Protein AF-A0A6N2KRI6-F1 (afdb_monomer_lite)

Secondary structure (DSSP, 8-state):
----SHHHHHHHHHHHHHHHHHHHHHHHT-S---GGG-SS--HHHHHHHHHHHHHHTT--EEEEE--SS--STT-EEEEE----------

Foldseek 3Di:
DDPDPLAVVQVVLVVVQVVQLVVQCVVVVHPDDDLVSDPGDDQVSVQVVVVVVCVVVVFDKDKDQDDPRDPDPGHIHIDTDDPPPPPPDD

Radius of gyration: 16.79 Å; chains: 1; bounding box: 55×25×35 Å

pLDDT: mean 71.96, std 13.49, range [34.59, 87.69]

Organism: Salix viminalis (NCBI:txid40686)

Structure (mmCIF, N/CA/C/O backbone):
data_AF-A0A6N2KRI6-F1
#
_entry.id   AF-A0A6N2KRI6-F1
#
loop_
_atom_site.group_PDB
_atom_site.id
_atom_site.type_symbol
_atom_site.label_atom_id
_atom_site.label_alt_id
_atom_site.label_comp_id
_atom_site.label_asym_id
_atom_site.label_entity_id
_atom_site.label_seq_id
_atom_site.pdbx_PDB_ins_code
_atom_site.Cartn_x
_atom_site.Cartn_y
_atom_site.Cartn_z
_atom_site.occupancy
_atom_site.B_iso_or_equiv
_atom_site.auth_seq_id
_atom_site.auth_comp_id
_atom_site.auth_asym_id
_atom_site.auth_atom_id
_atom_site.pdbx_PDB_model_num
ATOM 1 N N . MET A 1 1 ? -17.578 -10.475 -21.695 1.00 34.59 1 MET A N 1
ATOM 2 C CA . MET A 1 1 ? -16.352 -11.147 -21.200 1.00 34.59 1 MET A CA 1
ATOM 3 C C . MET A 1 1 ? -15.189 -10.150 -21.267 1.00 34.59 1 MET A C 1
ATOM 5 O O . MET A 1 1 ? -14.542 -10.043 -22.297 1.00 34.59 1 MET A O 1
A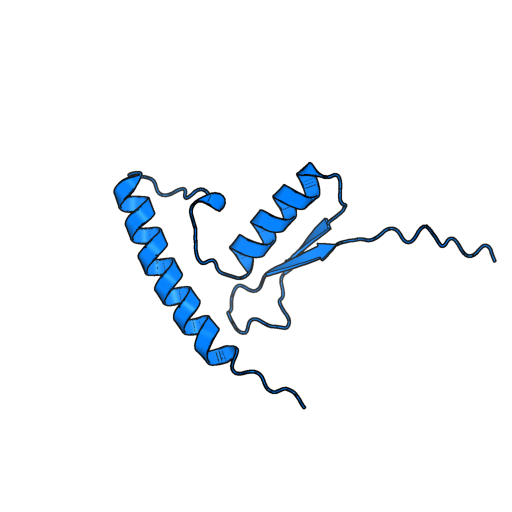TOM 9 N N . PHE A 1 2 ? -14.967 -9.337 -20.224 1.00 40.22 2 PHE A N 1
ATOM 10 C CA . PHE A 1 2 ? -13.932 -8.287 -20.238 1.00 40.22 2 PHE A CA 1
ATOM 11 C C . PHE A 1 2 ? -12.557 -8.865 -19.878 1.00 40.22 2 PHE A C 1
ATOM 13 O O . PHE A 1 2 ? -12.151 -8.890 -18.717 1.00 40.22 2 PHE A O 1
ATOM 20 N N . ARG A 1 3 ? -11.833 -9.355 -20.887 1.00 45.38 3 ARG A N 1
ATOM 21 C CA . ARG A 1 3 ? -10.432 -9.775 -20.767 1.00 45.38 3 ARG A CA 1
ATOM 22 C C . ARG A 1 3 ? -9.534 -8.542 -20.887 1.00 45.38 3 ARG A C 1
ATOM 24 O O . ARG A 1 3 ? -8.952 -8.290 -21.934 1.00 45.38 3 ARG A O 1
ATOM 31 N N . GLY A 1 4 ? -9.481 -7.737 -19.828 1.00 46.16 4 GLY A N 1
ATOM 32 C CA . GLY A 1 4 ? -8.612 -6.563 -19.786 1.00 46.16 4 GLY A CA 1
ATOM 33 C C . GLY A 1 4 ? -7.132 -6.949 -19.879 1.00 46.16 4 GLY A C 1
ATOM 34 O O . GLY A 1 4 ? -6.688 -7.954 -19.322 1.00 46.16 4 GLY A O 1
ATOM 35 N N . THR A 1 5 ? -6.365 -6.125 -20.580 1.00 46.94 5 THR A N 1
ATOM 36 C CA . THR A 1 5 ? -4.923 -6.185 -20.886 1.00 46.94 5 THR A CA 1
ATOM 37 C C . THR A 1 5 ? -3.982 -6.080 -19.667 1.00 46.94 5 THR A C 1
ATOM 39 O O . THR A 1 5 ? -2.819 -5.701 -19.797 1.00 46.94 5 THR A O 1
ATOM 42 N N . PHE A 1 6 ? -4.436 -6.474 -18.475 1.00 51.16 6 PHE A N 1
ATOM 43 C CA . PHE A 1 6 ? -3.767 -6.254 -17.185 1.00 51.16 6 PHE A CA 1
ATOM 44 C C . PHE A 1 6 ? -2.420 -6.977 -17.017 1.00 51.16 6 PHE A C 1
ATOM 46 O O . PHE A 1 6 ? -1.587 -6.563 -16.209 1.00 51.16 6 PHE A O 1
ATOM 53 N N . LEU A 1 7 ? -2.176 -8.057 -17.771 1.00 50.81 7 LEU A N 1
ATOM 54 C CA . LEU A 1 7 ? -0.930 -8.826 -17.661 1.00 50.81 7 LEU A CA 1
ATOM 55 C C . LEU A 1 7 ? 0.289 -8.012 -18.129 1.00 50.81 7 LEU A C 1
ATOM 57 O O . LEU A 1 7 ? 1.350 -8.062 -17.507 1.00 50.81 7 LEU A O 1
ATOM 61 N N . ARG A 1 8 ? 0.123 -7.237 -19.210 1.00 50.09 8 ARG A N 1
ATOM 62 C CA . ARG A 1 8 ? 1.201 -6.446 -19.824 1.00 50.09 8 ARG A CA 1
ATOM 63 C C . ARG A 1 8 ? 1.566 -5.235 -18.968 1.00 50.09 8 ARG A C 1
ATOM 65 O O . ARG A 1 8 ? 2.743 -4.921 -18.819 1.00 50.09 8 ARG A O 1
ATOM 72 N N . GLU A 1 9 ? 0.570 -4.618 -18.338 1.00 55.34 9 GLU A N 1
ATOM 73 C CA . GLU A 1 9 ? 0.767 -3.467 -17.452 1.00 55.34 9 GLU A CA 1
ATOM 74 C C . GLU A 1 9 ? 1.507 -3.848 -16.167 1.00 55.34 9 GLU A C 1
ATOM 76 O O . GLU A 1 9 ? 2.302 -3.074 -15.649 1.00 55.34 9 GLU A O 1
ATOM 81 N N . GLN A 1 10 ? 1.320 -5.065 -15.653 1.00 60.25 10 GLN A N 1
ATOM 82 C CA . GLN A 1 10 ? 1.952 -5.471 -14.401 1.00 60.25 10 GLN A CA 1
ATOM 83 C C . GLN A 1 10 ? 3.477 -5.627 -14.495 1.00 60.25 10 GLN A C 1
ATOM 85 O O . GLN A 1 10 ? 4.193 -5.243 -13.565 1.00 60.25 10 GLN A O 1
ATOM 90 N N . GLY A 1 11 ? 3.973 -6.164 -15.613 1.00 63.91 11 GLY A N 1
ATOM 91 C CA . GLY A 1 11 ? 5.410 -6.253 -15.879 1.00 63.91 11 GLY A CA 1
ATOM 92 C C . GLY A 1 11 ? 6.053 -4.874 -16.047 1.00 63.91 11 GLY A C 1
ATOM 93 O O . GLY A 1 11 ? 7.154 -4.639 -15.546 1.00 63.91 11 GLY A O 1
ATOM 94 N N . ASP A 1 12 ? 5.339 -3.945 -16.684 1.00 73.94 12 ASP A N 1
ATOM 95 C CA . ASP A 1 12 ? 5.787 -2.562 -16.857 1.00 73.94 12 ASP A CA 1
ATOM 96 C C . ASP A 1 12 ? 5.793 -1.786 -15.528 1.00 73.94 12 ASP A C 1
ATOM 98 O O . ASP A 1 12 ? 6.780 -1.145 -15.169 1.00 73.94 12 ASP A O 1
ATOM 102 N N . LEU A 1 13 ? 4.751 -1.951 -14.707 1.00 73.12 13 LEU A N 1
ATOM 103 C CA . LEU A 1 13 ? 4.667 -1.349 -13.374 1.00 73.12 13 LEU A CA 1
ATOM 104 C C . LEU A 1 13 ? 5.799 -1.809 -12.449 1.00 73.12 13 LEU A C 1
ATOM 106 O O . LEU A 1 13 ? 6.328 -0.995 -11.694 1.00 73.12 13 LEU A O 1
ATOM 110 N N . HIS A 1 14 ? 6.208 -3.083 -12.506 1.00 74.88 14 HIS A N 1
ATOM 111 C CA . HIS A 1 14 ? 7.344 -3.565 -11.716 1.00 74.88 14 HIS A CA 1
ATOM 112 C C . HIS A 1 14 ? 8.666 -2.933 -12.166 1.00 74.88 14 HIS A C 1
ATOM 114 O O . HIS A 1 14 ? 9.448 -2.483 -11.326 1.00 74.88 14 HIS A O 1
ATOM 120 N N . LYS A 1 15 ? 8.906 -2.852 -13.481 1.00 78.19 15 LYS A N 1
ATOM 121 C CA . LYS A 1 15 ? 10.099 -2.200 -14.044 1.00 78.19 15 LYS A CA 1
ATOM 122 C C . LYS A 1 15 ? 10.146 -0.719 -13.678 1.00 78.19 15 LYS A C 1
ATOM 124 O O . LYS A 1 15 ? 11.170 -0.238 -13.194 1.00 78.19 15 LYS A O 1
ATOM 129 N N . ARG A 1 16 ? 9.022 -0.016 -13.832 1.00 80.12 16 ARG A N 1
ATOM 130 C CA . ARG A 1 16 ? 8.899 1.407 -13.510 1.00 80.12 16 ARG A CA 1
ATOM 131 C C . ARG A 1 16 ? 9.076 1.672 -12.018 1.00 80.12 16 ARG A C 1
ATOM 133 O O . ARG A 1 16 ? 9.856 2.546 -11.650 1.00 80.12 16 ARG A O 1
ATOM 140 N N . TRP A 1 17 ? 8.468 0.856 -11.156 1.00 79.12 17 TRP A N 1
ATOM 141 C CA . TRP A 1 17 ? 8.700 0.928 -9.712 1.00 79.12 17 TRP A CA 1
ATOM 142 C C . TRP A 1 17 ? 10.168 0.672 -9.352 1.00 79.12 17 TRP A C 1
ATOM 144 O O . TRP A 1 17 ? 10.726 1.392 -8.529 1.00 79.12 17 TRP A O 1
ATOM 154 N N . LYS A 1 18 ? 10.838 -0.304 -9.977 1.00 82.00 18 LYS A N 1
ATOM 155 C CA . LYS A 1 18 ? 12.262 -0.589 -9.726 1.00 82.00 18 LYS A CA 1
ATOM 156 C C . LYS A 1 18 ? 13.162 0.592 -10.112 1.00 82.00 18 LYS A C 1
ATOM 158 O O . LYS A 1 18 ? 14.119 0.887 -9.401 1.00 82.00 18 LYS A O 1
ATOM 163 N N . LEU A 1 19 ? 12.836 1.294 -11.198 1.00 84.44 19 LEU A N 1
ATOM 164 C CA . LEU A 1 19 ? 13.553 2.499 -11.618 1.00 84.44 19 LEU A CA 1
ATOM 165 C C . LEU A 1 19 ? 13.331 3.663 -10.641 1.00 84.44 19 LEU A C 1
ATOM 167 O O . LEU A 1 19 ? 14.294 4.273 -10.182 1.00 84.44 19 LEU A O 1
ATOM 171 N N . VAL A 1 20 ? 12.071 3.950 -10.301 1.00 82.38 20 VAL A N 1
ATOM 172 C CA . VAL A 1 20 ? 11.702 5.050 -9.393 1.00 82.38 20 VAL A CA 1
ATOM 173 C C . VAL A 1 20 ? 12.235 4.801 -7.984 1.00 82.38 20 VAL A C 1
ATOM 175 O O . VAL A 1 20 ? 12.811 5.701 -7.382 1.00 82.38 20 VAL A O 1
ATOM 178 N N . SER A 1 21 ? 12.117 3.573 -7.473 1.00 81.25 21 SER A N 1
ATOM 179 C CA . SER A 1 21 ? 12.658 3.204 -6.162 1.00 81.25 21 SER A CA 1
ATOM 180 C C . SER A 1 21 ? 14.174 3.353 -6.111 1.00 81.25 21 SER A C 1
ATOM 182 O O . SER A 1 21 ? 14.673 3.895 -5.135 1.00 81.25 21 SER A O 1
ATOM 184 N N . ARG A 1 22 ? 14.915 2.952 -7.154 1.00 84.88 22 ARG A N 1
ATOM 185 C CA . ARG A 1 22 ? 16.367 3.179 -7.211 1.00 84.88 22 ARG A CA 1
ATOM 186 C C . ARG A 1 22 ? 16.700 4.671 -7.137 1.00 84.88 22 ARG A C 1
ATOM 188 O O . ARG A 1 22 ? 17.462 5.061 -6.266 1.00 84.88 22 ARG A O 1
ATOM 195 N N . ARG A 1 23 ? 16.048 5.503 -7.956 1.00 84.69 23 ARG A N 1
ATOM 196 C CA . ARG A 1 23 ? 16.258 6.961 -7.938 1.00 84.69 23 ARG A CA 1
ATOM 197 C C . ARG A 1 23 ? 15.965 7.581 -6.574 1.00 84.69 23 ARG A C 1
ATOM 199 O O . ARG A 1 23 ? 16.747 8.393 -6.101 1.00 84.69 23 ARG A O 1
ATOM 206 N N . LEU A 1 24 ? 14.864 7.190 -5.932 1.00 82.75 24 LEU A N 1
ATOM 207 C CA . LEU A 1 24 ? 14.523 7.684 -4.597 1.00 82.75 24 LEU A CA 1
ATOM 208 C C . LEU A 1 24 ? 15.524 7.211 -3.539 1.00 82.75 24 LEU A C 1
ATOM 210 O O . LEU A 1 24 ? 15.873 7.985 -2.656 1.00 82.75 24 LEU A O 1
ATOM 214 N N . ARG A 1 25 ? 16.012 5.968 -3.624 1.00 84.38 25 ARG A N 1
ATOM 215 C CA . ARG A 1 25 ? 17.041 5.456 -2.706 1.00 84.38 25 ARG A CA 1
ATOM 216 C C . ARG A 1 25 ? 18.346 6.224 -2.851 1.00 84.38 25 ARG A C 1
ATOM 218 O O . ARG A 1 25 ? 18.944 6.555 -1.835 1.00 84.38 25 ARG A O 1
ATOM 225 N N . ASP A 1 26 ? 18.744 6.535 -4.082 1.00 85.00 26 ASP A N 1
ATOM 226 C CA . ASP A 1 26 ? 19.952 7.311 -4.366 1.00 85.00 26 ASP A CA 1
ATOM 227 C C . ASP A 1 26 ? 19.794 8.765 -3.888 1.00 85.00 26 ASP A C 1
ATOM 229 O O . ASP A 1 26 ? 20.697 9.305 -3.253 1.00 85.00 26 ASP A O 1
ATOM 233 N N . PHE A 1 27 ? 18.620 9.370 -4.105 1.00 83.19 27 PHE A N 1
ATOM 234 C CA . PHE A 1 27 ? 18.312 10.732 -3.656 1.00 83.19 27 PHE A CA 1
ATOM 235 C C . PHE A 1 27 ? 18.277 10.855 -2.125 1.00 83.19 27 PHE A C 1
ATOM 237 O O . PHE A 1 27 ? 18.885 11.758 -1.560 1.00 83.19 27 PHE A O 1
ATOM 244 N N . HIS A 1 28 ? 17.603 9.927 -1.440 1.00 78.31 28 HIS A N 1
ATOM 245 C CA . HIS A 1 28 ? 17.484 9.929 0.022 1.00 78.31 28 HIS A CA 1
ATOM 246 C C . HIS A 1 28 ? 18.662 9.244 0.738 1.00 78.31 28 HIS A C 1
ATOM 248 O O . HIS A 1 28 ? 18.678 9.223 1.967 1.00 78.31 28 HIS A O 1
ATOM 254 N N . LYS A 1 29 ? 19.607 8.640 -0.002 1.00 81.38 29 LYS A N 1
ATOM 255 C CA . LYS A 1 29 ? 20.684 7.767 0.513 1.00 81.38 29 LYS A CA 1
ATOM 256 C C . LYS A 1 29 ? 20.198 6.730 1.540 1.00 81.38 29 LYS A C 1
ATOM 258 O O . LYS A 1 29 ? 20.893 6.406 2.498 1.00 81.38 29 LYS A O 1
ATOM 263 N N . CYS A 1 30 ? 18.998 6.191 1.329 1.00 75.56 30 CYS A N 1
ATOM 264 C CA . CYS A 1 30 ? 18.314 5.312 2.276 1.00 75.56 30 CYS A CA 1
ATOM 265 C C . CYS A 1 30 ? 17.777 4.056 1.588 1.00 75.56 30 CYS A C 1
ATOM 267 O O . CYS A 1 30 ? 17.417 4.0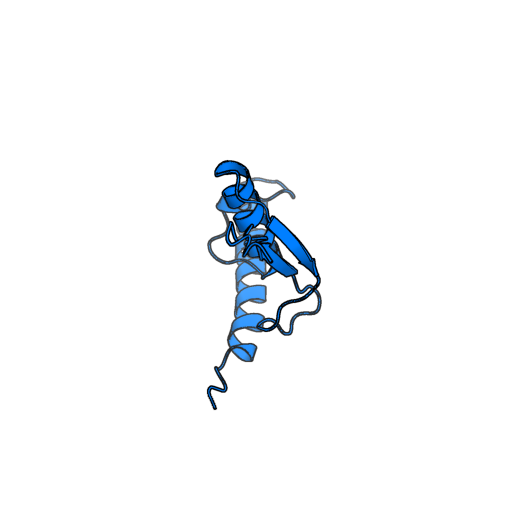63 0.413 1.00 75.56 30 CYS A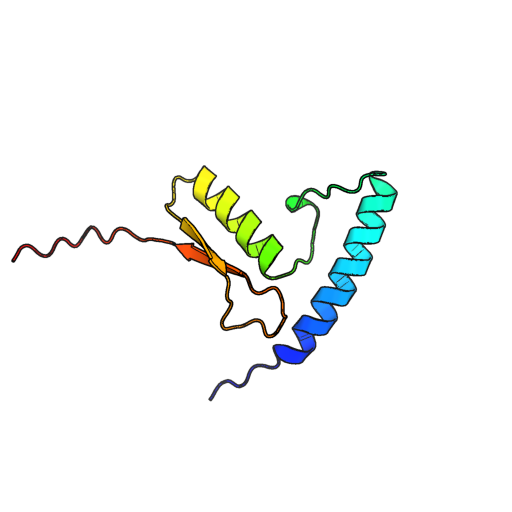 O 1
ATOM 269 N N . ILE A 1 31 ? 17.702 2.953 2.335 1.00 73.88 31 ILE A N 1
ATOM 270 C CA . ILE A 1 31 ? 17.096 1.693 1.864 1.00 73.88 31 ILE A CA 1
ATOM 271 C C . ILE A 1 31 ? 15.581 1.688 2.129 1.00 73.88 31 ILE A C 1
ATOM 273 O O . ILE A 1 31 ? 14.825 1.029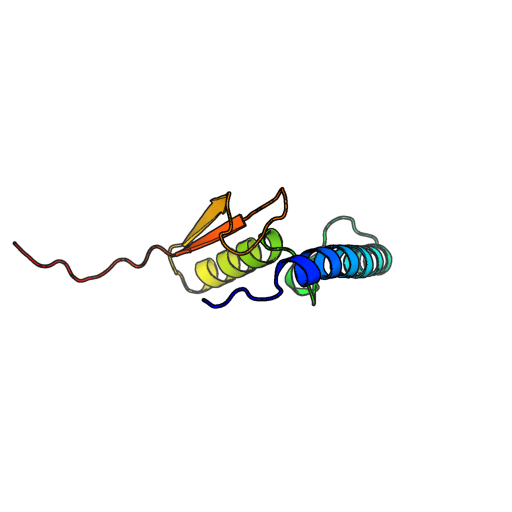 1.415 1.00 73.88 31 ILE A O 1
ATOM 277 N N . VAL A 1 32 ? 15.132 2.467 3.118 1.00 75.62 32 VAL A N 1
ATOM 278 C CA . VAL A 1 32 ? 13.719 2.652 3.457 1.00 75.62 32 VAL A CA 1
ATOM 279 C C . VAL A 1 32 ? 13.129 3.751 2.580 1.00 75.62 32 VAL A C 1
ATOM 281 O O . VAL A 1 32 ? 13.637 4.869 2.552 1.00 75.62 32 VAL A O 1
ATOM 284 N N . LEU A 1 33 ? 12.047 3.429 1.871 1.00 72.44 33 LEU A N 1
ATOM 285 C CA . LEU A 1 33 ? 11.321 4.373 1.027 1.00 72.44 33 LEU A CA 1
ATOM 286 C C . LEU A 1 33 ? 9.938 4.653 1.620 1.00 72.44 33 LEU A C 1
ATOM 288 O O . LEU A 1 33 ? 9.166 3.705 1.806 1.00 72.44 33 LEU A O 1
ATOM 292 N N . PRO A 1 34 ? 9.580 5.922 1.877 1.00 73.44 34 PRO A N 1
ATOM 293 C CA . PRO A 1 34 ? 8.216 6.263 2.246 1.00 73.44 34 PRO A CA 1
ATOM 294 C C . PRO A 1 34 ? 7.274 5.913 1.089 1.00 73.44 34 PRO A C 1
ATOM 296 O O . PRO A 1 34 ? 7.470 6.332 -0.052 1.00 73.44 34 PRO A O 1
ATOM 299 N N . ILE A 1 35 ? 6.227 5.137 1.379 1.00 75.00 35 ILE A N 1
ATOM 300 C CA . ILE A 1 35 ? 5.277 4.665 0.357 1.00 75.00 35 ILE A CA 1
ATOM 301 C C . ILE A 1 35 ? 4.575 5.843 -0.341 1.00 75.00 35 ILE A C 1
ATOM 303 O O . ILE A 1 35 ? 4.244 5.736 -1.518 1.00 75.00 35 ILE A O 1
ATOM 307 N N . GLY A 1 36 ? 4.416 6.978 0.349 1.00 70.12 36 GLY A N 1
ATOM 308 C CA . GLY A 1 36 ? 3.847 8.207 -0.212 1.00 70.12 36 GLY A CA 1
ATOM 309 C C . GLY A 1 36 ? 4.700 8.881 -1.293 1.00 70.12 36 GLY A C 1
ATOM 310 O O . GLY A 1 36 ? 4.167 9.650 -2.081 1.00 70.12 36 GLY A O 1
ATOM 311 N N . SER A 1 37 ? 5.996 8.569 -1.391 1.00 71.12 37 SER A N 1
ATOM 312 C CA . SER A 1 37 ? 6.87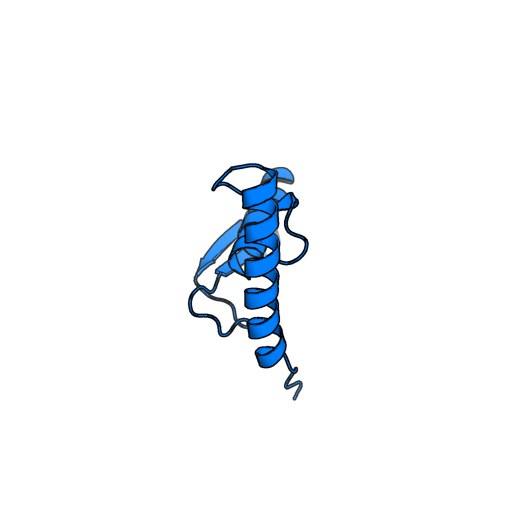4 9.119 -2.438 1.00 71.12 37 SER A CA 1
ATOM 313 C C . SER A 1 37 ? 6.862 8.296 -3.729 1.00 71.12 37 SER A C 1
ATOM 315 O O . SER A 1 37 ? 7.517 8.657 -4.705 1.00 71.12 37 SER A O 1
ATOM 317 N N . LEU A 1 38 ? 6.138 7.173 -3.760 1.00 71.69 38 LEU A N 1
ATOM 318 C CA . LEU A 1 38 ? 6.039 6.314 -4.935 1.00 71.69 38 LEU A CA 1
ATOM 319 C C . LEU A 1 38 ? 4.844 6.729 -5.800 1.00 71.69 38 LEU A C 1
ATOM 321 O O . LEU A 1 38 ? 3.696 6.495 -5.436 1.00 71.69 38 LEU A O 1
ATOM 325 N N . SER A 1 39 ? 5.115 7.250 -6.999 1.00 68.62 39 SER A N 1
ATOM 326 C CA . SER A 1 39 ? 4.069 7.552 -7.992 1.00 68.62 39 SER A CA 1
ATOM 327 C C . SER A 1 39 ? 3.427 6.296 -8.593 1.00 68.62 39 SER A C 1
ATOM 329 O O . SER A 1 39 ? 2.271 6.305 -9.005 1.00 68.62 39 SER A O 1
ATOM 331 N N . THR A 1 40 ? 4.171 5.188 -8.646 1.00 70.31 40 THR A N 1
ATOM 332 C CA . THR A 1 40 ? 3.687 3.886 -9.117 1.00 70.31 40 THR A CA 1
ATOM 333 C C . THR A 1 40 ? 4.160 2.803 -8.161 1.00 70.31 40 THR A C 1
ATOM 335 O O . THR A 1 40 ? 5.323 2.785 -7.768 1.00 70.31 40 THR A O 1
ATOM 338 N N . GLY A 1 41 ? 3.265 1.902 -7.751 1.00 73.25 41 GLY A N 1
ATOM 339 C CA . GLY A 1 41 ? 3.558 0.894 -6.735 1.00 73.25 41 GLY A CA 1
ATOM 340 C C . GLY A 1 41 ? 2.888 -0.445 -7.019 1.00 73.25 41 GLY A C 1
ATOM 341 O O . GLY A 1 41 ? 1.792 -0.516 -7.573 1.00 73.25 41 GLY A O 1
ATOM 342 N N . LEU A 1 42 ? 3.561 -1.523 -6.616 1.00 78.75 42 LEU A N 1
ATOM 343 C CA . LEU A 1 42 ? 3.035 -2.886 -6.679 1.00 78.75 42 LEU A CA 1
ATOM 344 C C . LEU A 1 42 ? 1.806 -3.070 -5.772 1.00 78.75 42 LEU A C 1
ATOM 346 O O . LEU A 1 42 ? 1.542 -2.268 -4.873 1.00 78.75 42 LEU A O 1
ATOM 350 N N . CYS A 1 43 ? 1.098 -4.188 -5.956 1.00 77.00 43 CYS A N 1
ATOM 351 C CA . CYS A 1 43 ? -0.137 -4.505 -5.228 1.00 77.00 43 CYS A CA 1
ATOM 352 C C . CYS A 1 43 ? 0.067 -4.485 -3.691 1.00 77.00 43 CYS A C 1
ATOM 354 O O . CYS A 1 43 ? -0.804 -4.027 -2.958 1.00 77.00 43 CYS A O 1
ATOM 356 N N . ARG A 1 44 ? 1.264 -4.850 -3.203 1.00 78.44 44 ARG A N 1
ATOM 357 C CA . ARG A 1 44 ? 1.666 -4.741 -1.786 1.00 78.44 44 ARG A CA 1
ATOM 358 C C . ARG A 1 44 ? 1.739 -3.318 -1.253 1.00 78.44 44 ARG A C 1
ATOM 360 O O . ARG A 1 44 ? 1.161 -3.043 -0.210 1.00 78.44 44 ARG A O 1
ATOM 367 N N . HIS A 1 45 ? 2.427 -2.423 -1.959 1.00 83.00 45 HIS A N 1
ATOM 368 C CA . HIS A 1 45 ? 2.569 -1.032 -1.519 1.00 83.00 45 HIS A CA 1
ATOM 369 C C . HIS A 1 45 ? 1.206 -0.347 -1.458 1.00 83.00 45 HIS A C 1
ATOM 371 O O . HIS A 1 45 ? 0.896 0.322 -0.479 1.00 83.00 45 HIS A O 1
ATOM 377 N N . ARG A 1 46 ? 0.359 -0.603 -2.461 1.00 82.25 46 ARG A N 1
ATOM 378 C CA . ARG A 1 46 ? -1.018 -0.099 -2.501 1.00 82.25 46 ARG A CA 1
ATOM 379 C C . ARG A 1 46 ? -1.857 -0.622 -1.336 1.00 82.25 46 ARG A C 1
ATOM 381 O O . ARG A 1 46 ? -2.560 0.160 -0.711 1.00 82.25 46 ARG A O 1
ATOM 388 N N . ALA A 1 47 ? -1.754 -1.916 -1.022 1.00 84.75 47 ALA A N 1
ATOM 389 C CA . ALA A 1 47 ? -2.450 -2.501 0.121 1.00 84.75 47 ALA A CA 1
ATOM 390 C C . ALA A 1 47 ? -1.985 -1.874 1.451 1.00 84.75 47 ALA A C 1
ATOM 392 O O . ALA A 1 47 ? -2.806 -1.446 2.254 1.00 84.75 47 ALA A O 1
ATOM 393 N N . ILE A 1 48 ? -0.675 -1.737 1.669 1.00 85.06 48 ILE A N 1
ATOM 394 C CA . ILE A 1 48 ? -0.144 -1.129 2.900 1.00 85.06 48 ILE A CA 1
ATOM 395 C C . ILE A 1 48 ? -0.583 0.335 3.032 1.00 85.06 48 ILE A C 1
ATOM 397 O O . ILE A 1 48 ? -1.019 0.739 4.109 1.00 85.06 48 ILE A O 1
ATOM 401 N N . LEU A 1 49 ? -0.516 1.114 1.947 1.00 84.88 49 LEU A N 1
ATOM 402 C CA . LEU A 1 49 ? -0.963 2.508 1.947 1.00 84.88 49 LEU A CA 1
ATOM 403 C C . LEU A 1 49 ? -2.450 2.610 2.294 1.00 84.88 49 LEU A C 1
ATOM 405 O O . LEU A 1 49 ? -2.825 3.376 3.175 1.00 84.88 49 LEU A O 1
ATOM 409 N N . PHE A 1 50 ? -3.281 1.790 1.647 1.00 84.38 50 PHE A N 1
ATOM 410 C CA . PHE A 1 50 ? -4.709 1.747 1.931 1.00 84.38 50 PHE A CA 1
ATOM 411 C C . PHE A 1 50 ? -4.983 1.366 3.386 1.00 84.38 50 PHE A C 1
ATOM 413 O O . PHE A 1 50 ? -5.799 2.008 4.029 1.00 84.38 50 PHE A O 1
ATOM 420 N N . LYS A 1 51 ? -4.277 0.365 3.928 1.00 87.69 51 LYS A N 1
ATOM 421 C CA . LYS A 1 51 ? -4.405 -0.035 5.335 1.00 87.69 51 LYS A CA 1
ATOM 422 C C . LYS A 1 51 ? -4.094 1.133 6.272 1.00 87.69 51 LYS A C 1
ATOM 424 O O . LYS A 1 51 ? -4.874 1.386 7.174 1.00 87.69 51 LYS A O 1
ATOM 429 N N . LYS A 1 52 ? -3.013 1.881 6.031 1.00 86.00 52 LYS A N 1
ATOM 430 C CA . LYS A 1 52 ? -2.670 3.055 6.849 1.00 86.00 52 LYS A CA 1
ATOM 431 C C . LYS A 1 52 ? -3.717 4.164 6.773 1.00 86.00 52 LYS A C 1
ATOM 433 O O . LYS A 1 52 ? -4.041 4.744 7.801 1.00 86.00 52 LYS A O 1
ATOM 438 N N . LEU A 1 53 ? -4.259 4.428 5.587 1.00 85.81 53 LEU A N 1
ATOM 439 C CA . LEU A 1 53 ? -5.338 5.404 5.417 1.00 85.81 53 LEU A CA 1
ATOM 440 C C . LEU A 1 53 ? -6.636 4.942 6.087 1.00 85.81 53 LEU A C 1
ATOM 442 O O . LEU A 1 53 ? -7.298 5.731 6.746 1.00 85.81 53 LEU A O 1
ATOM 446 N N . ALA A 1 54 ? -6.974 3.662 5.960 1.00 86.00 54 ALA A N 1
ATOM 447 C CA . ALA A 1 54 ? -8.123 3.061 6.620 1.00 86.00 54 ALA A CA 1
ATOM 448 C C . ALA A 1 54 ? -7.988 3.110 8.148 1.00 86.00 54 ALA A C 1
ATOM 450 O O . ALA A 1 54 ? -8.935 3.490 8.823 1.00 86.00 54 ALA A O 1
ATOM 451 N N . ASP A 1 55 ? -6.804 2.807 8.685 1.00 85.44 55 ASP A N 1
ATOM 452 C CA . ASP A 1 55 ? -6.518 2.918 10.119 1.00 85.44 55 ASP A CA 1
ATOM 453 C C . ASP A 1 55 ? -6.659 4.365 10.610 1.00 85.44 55 ASP A C 1
ATOM 455 O O . ASP A 1 55 ? -7.146 4.587 11.714 1.00 85.44 55 ASP A O 1
ATOM 459 N N . TYR A 1 56 ? -6.292 5.349 9.782 1.00 86.69 56 TYR A N 1
ATOM 460 C CA . TYR A 1 56 ? -6.445 6.768 10.108 1.00 86.69 56 TYR A CA 1
ATOM 461 C C . TYR A 1 56 ? -7.914 7.198 10.231 1.00 86.69 56 TYR A C 1
ATOM 463 O O . TYR A 1 56 ? -8.249 7.973 11.121 1.00 86.69 56 TYR A O 1
ATOM 471 N N . ILE A 1 57 ? -8.799 6.670 9.381 1.00 87.44 57 ILE A N 1
ATOM 472 C CA . ILE A 1 57 ? -10.246 6.946 9.438 1.00 87.44 57 ILE A CA 1
ATOM 473 C C . ILE A 1 57 ? -11.017 5.965 10.342 1.00 87.44 57 ILE A C 1
ATOM 475 O O . ILE A 1 57 ? -12.244 5.987 10.357 1.00 87.44 57 ILE A O 1
ATOM 479 N N . GLY A 1 58 ? -10.324 5.072 11.058 1.00 84.12 58 GLY A N 1
ATOM 480 C CA . GLY A 1 58 ? -10.944 4.073 11.937 1.00 84.12 58 GLY A CA 1
ATOM 481 C C . GLY A 1 58 ? -11.671 2.932 11.212 1.00 84.12 58 GLY A C 1
ATOM 482 O O . GLY A 1 58 ? -12.487 2.240 11.816 1.00 84.12 58 GLY A O 1
ATOM 483 N N . LEU A 1 59 ? -11.393 2.706 9.926 1.00 85.56 59 LEU A N 1
ATOM 484 C CA . LEU A 1 59 ? -12.060 1.692 9.115 1.00 85.56 59 LEU A CA 1
ATOM 485 C C . LEU A 1 59 ? -11.413 0.304 9.316 1.00 85.56 59 LEU A C 1
ATOM 487 O O . LEU A 1 59 ? -10.242 0.098 8.963 1.00 85.56 59 LEU A O 1
ATOM 491 N N . PRO A 1 60 ? -12.159 -0.693 9.833 1.00 83.75 60 PRO A N 1
ATOM 492 C CA . PRO A 1 60 ? -11.615 -2.016 10.100 1.00 83.75 60 PRO A CA 1
ATOM 493 C C . PRO A 1 60 ? -11.263 -2.736 8.795 1.00 83.75 60 PRO A C 1
ATOM 495 O O . PRO A 1 60 ? -12.115 -3.155 8.011 1.00 83.75 60 PRO A O 1
ATOM 498 N N . CYS A 1 61 ? -9.968 -2.920 8.556 1.00 84.69 61 CYS A N 1
ATOM 499 C CA . CYS A 1 61 ? -9.466 -3.662 7.404 1.00 84.69 61 CYS A CA 1
ATOM 500 C C . CYS A 1 61 ? -8.238 -4.512 7.748 1.00 84.69 61 CYS A C 1
ATOM 502 O O . CYS A 1 61 ? -7.559 -4.291 8.751 1.00 84.69 61 CYS A O 1
ATOM 504 N N . ARG A 1 62 ? -7.928 -5.500 6.909 1.00 84.06 62 ARG A N 1
ATOM 505 C CA . ARG A 1 62 ? -6.770 -6.388 7.056 1.00 84.06 62 ARG A CA 1
ATOM 506 C C . ARG A 1 62 ? -6.124 -6.640 5.703 1.00 84.06 62 ARG A C 1
ATOM 508 O O . ARG A 1 62 ? -6.812 -6.816 4.702 1.00 84.06 62 ARG A O 1
ATOM 515 N N . ILE A 1 63 ? -4.797 -6.710 5.674 1.00 85.31 63 ILE A N 1
ATOM 516 C CA . ILE A 1 63 ? -4.073 -7.112 4.467 1.00 85.31 63 ILE A CA 1
ATOM 517 C C . ILE A 1 63 ? -4.169 -8.632 4.333 1.00 85.31 63 ILE A C 1
ATOM 519 O O . ILE A 1 63 ? -3.797 -9.368 5.244 1.00 85.31 63 ILE A O 1
ATOM 523 N N . ALA A 1 64 ? -4.656 -9.098 3.190 1.00 83.94 64 ALA A N 1
ATOM 524 C CA . ALA A 1 64 ? -4.691 -10.501 2.820 1.00 83.94 64 ALA A CA 1
ATOM 525 C C . ALA A 1 64 ? -3.638 -10.801 1.752 1.00 83.94 64 ALA A C 1
ATOM 527 O O . ALA A 1 64 ? -3.339 -9.981 0.875 1.00 83.94 64 ALA A O 1
ATOM 528 N N . ARG A 1 65 ? -3.071 -12.006 1.821 1.00 78.19 65 ARG A N 1
ATOM 529 C CA . ARG A 1 65 ? -2.217 -12.541 0.761 1.00 78.19 65 ARG A CA 1
ATOM 530 C C . ARG A 1 65 ? -3.125 -13.018 -0.374 1.00 78.19 65 ARG A C 1
ATOM 532 O O . ARG A 1 65 ? -4.055 -13.778 -0.142 1.00 78.19 65 ARG A O 1
ATOM 539 N N . GLY A 1 66 ? -2.864 -12.543 -1.588 1.00 73.12 66 GLY A N 1
ATOM 540 C CA . GLY A 1 66 ? -3.721 -12.784 -2.749 1.00 73.12 66 GLY A CA 1
ATOM 541 C C . GLY A 1 66 ? -4.223 -11.493 -3.390 1.00 73.12 66 GLY A C 1
ATOM 542 O O . GLY A 1 66 ? -4.432 -10.476 -2.732 1.00 73.12 66 GLY A O 1
ATOM 543 N N . CYS A 1 67 ? -4.377 -11.520 -4.709 1.00 69.56 67 CYS A N 1
ATOM 544 C CA . CYS A 1 67 ? -4.995 -10.456 -5.486 1.00 69.56 67 CYS A CA 1
ATOM 545 C C . CYS A 1 67 ? -5.582 -11.086 -6.746 1.00 69.56 67 CYS A C 1
ATOM 547 O O . CYS A 1 67 ? -4.864 -11.755 -7.489 1.00 69.56 67 CYS A O 1
ATOM 549 N N . LYS A 1 68 ? -6.877 -10.864 -6.979 1.00 66.31 68 LYS A N 1
ATOM 550 C CA . LYS A 1 68 ? -7.601 -11.396 -8.142 1.00 66.31 68 LYS A CA 1
ATOM 551 C C . LYS A 1 68 ? -7.108 -10.794 -9.464 1.00 66.31 68 LYS A C 1
ATOM 553 O O . LYS A 1 68 ? -7.219 -11.424 -10.506 1.00 66.31 68 LYS A O 1
ATOM 558 N N . TYR A 1 69 ? -6.532 -9.594 -9.398 1.00 64.12 69 TYR A N 1
ATOM 559 C CA . TYR A 1 69 ? -6.154 -8.785 -10.560 1.00 64.12 69 TYR A CA 1
ATOM 560 C C . TYR A 1 69 ? -4.644 -8.739 -10.811 1.00 64.12 69 TYR A C 1
ATOM 562 O O . TYR A 1 69 ? -4.203 -8.199 -11.821 1.00 64.12 69 TYR A O 1
ATOM 570 N N . CYS A 1 70 ? -3.835 -9.281 -9.895 1.00 62.66 70 CYS A N 1
ATOM 571 C CA . CYS A 1 70 ? -2.388 -9.344 -10.058 1.00 62.66 70 CYS A CA 1
ATOM 572 C C . CYS A 1 70 ? -1.950 -10.789 -10.274 1.00 62.66 70 CYS A C 1
ATOM 574 O O . CYS A 1 70 ? -2.387 -11.655 -9.531 1.00 62.66 70 CYS A O 1
ATOM 576 N N . VAL A 1 71 ? -1.089 -11.042 -11.262 1.00 64.38 71 VAL A N 1
ATOM 577 C CA . VAL A 1 71 ? -0.487 -12.355 -11.539 1.00 64.38 71 VAL A CA 1
ATOM 578 C C . VAL A 1 71 ? 0.882 -12.527 -10.855 1.00 64.38 71 VAL A C 1
ATOM 580 O O . VAL A 1 71 ? 1.346 -13.650 -10.701 1.00 64.38 71 VAL A O 1
ATOM 583 N N . ALA A 1 72 ? 1.482 -11.450 -10.339 1.00 63.69 72 ALA A N 1
ATOM 584 C CA . ALA A 1 72 ? 2.771 -11.458 -9.644 1.00 63.69 72 ALA A CA 1
ATOM 585 C C . ALA A 1 72 ? 2.823 -12.421 -8.443 1.00 63.69 72 ALA A C 1
ATOM 587 O O . ALA A 1 72 ? 1.824 -12.624 -7.765 1.00 63.69 72 ALA A O 1
ATOM 588 N N . ASP A 1 73 ? 4.007 -12.943 -8.132 1.00 59.44 73 ASP A N 1
ATOM 589 C CA . ASP A 1 73 ? 4.253 -13.935 -7.067 1.00 59.44 73 ASP A CA 1
ATOM 590 C C . ASP A 1 73 ? 3.963 -13.398 -5.642 1.00 59.44 73 ASP A C 1
ATOM 592 O O . ASP A 1 73 ? 3.644 -14.101 -4.688 1.00 59.44 73 ASP A O 1
ATOM 596 N N . HIS A 1 74 ? 3.964 -12.074 -5.510 1.00 65.44 74 HIS A N 1
ATOM 597 C CA . HIS A 1 74 ? 3.897 -11.355 -4.245 1.00 65.44 74 HIS A CA 1
ATOM 598 C C . HIS A 1 74 ? 2.538 -10.646 -4.058 1.00 65.44 74 HIS A C 1
ATOM 600 O O . HIS A 1 74 ? 2.481 -9.467 -3.706 1.00 65.44 74 HIS A O 1
ATOM 606 N N . ARG A 1 75 ? 1.418 -11.337 -4.308 1.00 71.88 75 ARG A N 1
ATOM 607 C CA . ARG A 1 75 ? 0.069 -10.730 -4.307 1.00 71.88 75 ARG A CA 1
ATOM 608 C C . ARG A 1 75 ? -0.391 -10.308 -2.914 1.00 71.88 75 ARG A C 1
ATOM 610 O O . ARG A 1 75 ? -0.354 -11.106 -1.977 1.00 71.88 75 ARG A O 1
ATOM 617 N N . SER A 1 76 ? -0.921 -9.093 -2.810 1.00 76.31 76 SER A N 1
ATOM 618 C CA . SER A 1 76 ? -1.581 -8.602 -1.599 1.00 76.31 76 SER A CA 1
ATOM 619 C C . SER A 1 76 ? -2.762 -7.712 -1.953 1.00 76.31 76 SER A C 1
ATOM 621 O O . SER A 1 76 ? -2.718 -6.985 -2.947 1.00 76.31 76 SER A O 1
ATOM 623 N N . SER A 1 77 ? -3.800 -7.781 -1.131 1.00 77.69 77 SER A N 1
ATOM 624 C CA . SER A 1 77 ? -5.014 -6.972 -1.216 1.00 77.69 77 SER A CA 1
ATOM 625 C C . SER A 1 77 ? -5.456 -6.574 0.191 1.00 77.69 77 SER A C 1
ATOM 627 O O . SER A 1 77 ? -5.062 -7.210 1.168 1.00 77.69 77 SER A O 1
ATOM 629 N N . CYS A 1 78 ? -6.246 -5.510 0.309 1.00 75.38 78 CYS A N 1
ATOM 630 C CA . CYS A 1 78 ? -6.883 -5.152 1.573 1.00 75.38 78 CYS A CA 1
ATOM 631 C C . CYS A 1 78 ? -8.312 -5.670 1.586 1.00 75.38 78 CYS A C 1
ATOM 633 O O . CYS A 1 78 ? -9.095 -5.354 0.696 1.00 75.38 78 CYS A O 1
ATOM 635 N N . LEU A 1 79 ? -8.637 -6.448 2.610 1.00 78.38 79 LEU A N 1
ATOM 636 C CA . LEU A 1 79 ? -9.997 -6.825 2.943 1.00 78.38 79 LEU A CA 1
ATOM 637 C C . LEU A 1 79 ? -10.529 -5.797 3.929 1.00 78.38 79 LEU A C 1
ATOM 639 O O . LEU A 1 79 ? -9.997 -5.660 5.030 1.00 78.38 79 LEU A O 1
ATOM 643 N N . VAL A 1 80 ? -11.559 -5.070 3.528 1.00 79.31 80 VAL A N 1
ATOM 644 C CA . VAL A 1 80 ? -12.304 -4.185 4.420 1.00 79.31 80 VAL A CA 1
ATOM 645 C C . VAL A 1 80 ? -13.427 -4.998 5.038 1.00 79.31 80 VAL A C 1
ATOM 647 O O . VAL A 1 80 ? -14.201 -5.622 4.314 1.00 79.31 80 VAL A O 1
ATOM 650 N N . LYS A 1 81 ? -13.500 -5.022 6.368 1.00 72.56 81 LYS A N 1
ATOM 651 C CA . LYS A 1 81 ? -14.619 -5.626 7.079 1.00 72.56 81 LYS A CA 1
ATOM 652 C C . LYS A 1 81 ? -15.654 -4.533 7.284 1.00 72.56 81 LYS A C 1
ATOM 654 O O . LYS A 1 81 ? -15.535 -3.740 8.201 1.00 72.56 81 LYS A O 1
ATOM 659 N N . ILE A 1 82 ? -16.649 -4.472 6.417 1.00 72.12 82 ILE A N 1
ATOM 660 C CA . ILE A 1 82 ? -17.814 -3.627 6.667 1.00 72.12 82 ILE A CA 1
ATOM 661 C C . ILE A 1 82 ? -18.623 -4.378 7.730 1.00 72.12 82 ILE A C 1
ATOM 663 O O . ILE A 1 82 ? -19.045 -5.506 7.476 1.00 72.12 82 ILE A O 1
ATOM 667 N N . GLN A 1 83 ? -18.731 -3.835 8.948 1.00 58.94 83 GLN A N 1
ATOM 668 C CA . GLN A 1 83 ? -19.786 -4.290 9.853 1.00 58.94 83 GLN A CA 1
ATOM 669 C C . GLN A 1 83 ? -21.083 -3.803 9.222 1.00 58.94 83 GLN A C 1
ATOM 671 O O . GLN A 1 83 ? -21.330 -2.605 9.134 1.00 58.94 83 GLN A O 1
ATOM 676 N N . ASP A 1 84 ? -21.828 -4.738 8.651 1.00 54.88 84 ASP A N 1
ATOM 677 C CA . ASP A 1 84 ? -23.182 -4.475 8.214 1.00 54.88 84 ASP A CA 1
ATOM 678 C C . ASP A 1 84 ? -24.010 -4.344 9.496 1.00 54.88 84 ASP A C 1
ATOM 680 O O . ASP A 1 84 ? -24.254 -5.332 10.182 1.00 54.88 84 ASP A O 1
ATOM 684 N N . ASP A 1 85 ? -24.410 -3.123 9.848 1.00 53.97 85 ASP A N 1
ATOM 685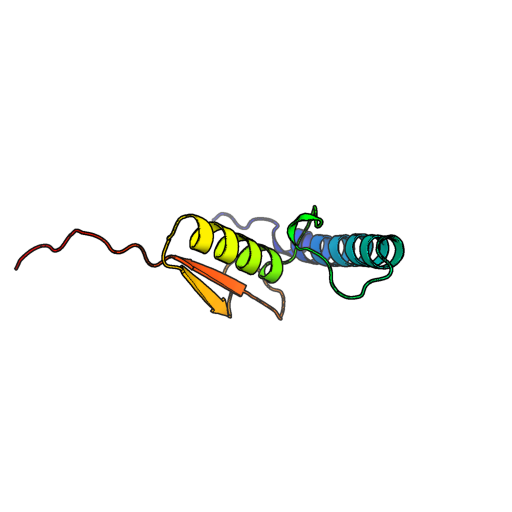 C CA . ASP A 1 85 ? -25.369 -2.860 10.932 1.00 53.97 85 ASP A CA 1
ATOM 686 C C . ASP A 1 85 ? -26.774 -3.418 10.613 1.00 53.97 85 ASP A C 1
ATOM 688 O O . ASP A 1 85 ? -27.735 -3.153 11.330 1.00 53.97 85 ASP A O 1
ATOM 692 N N . ARG A 1 86 ? -26.942 -4.235 9.559 1.00 54.00 86 ARG A N 1
ATOM 693 C CA . ARG A 1 86 ? -28.143 -5.060 9.399 1.00 54.00 86 ARG A CA 1
ATOM 694 C C . ARG A 1 86 ? -27.973 -6.330 10.212 1.00 54.00 86 ARG A C 1
ATOM 696 O O . ARG A 1 86 ? -27.901 -7.447 9.704 1.00 54.00 86 ARG A O 1
ATOM 703 N N . GLN A 1 87 ? -28.026 -6.136 11.520 1.00 46.03 87 GLN A N 1
ATOM 704 C CA . GLN A 1 87 ? -28.730 -7.092 12.349 1.00 46.03 87 GLN A CA 1
ATOM 705 C C . GLN A 1 87 ? -30.179 -7.128 11.849 1.00 46.03 87 GLN A C 1
ATOM 707 O O . GLN A 1 87 ? -31.031 -6.369 12.302 1.00 46.03 87 GLN A O 1
ATOM 712 N N . PHE A 1 88 ? -30.464 -7.986 10.869 1.00 50.62 88 PHE A N 1
ATOM 713 C CA . PHE A 1 88 ? -31.808 -8.525 10.771 1.00 50.62 88 PHE A CA 1
ATOM 714 C C . PHE A 1 88 ? -31.976 -9.404 12.000 1.00 50.62 88 PHE A C 1
ATOM 716 O O . PHE A 1 88 ? -31.448 -10.511 12.070 1.00 50.62 88 PHE A O 1
ATOM 723 N N . SER A 1 89 ? -32.662 -8.847 12.991 1.00 42.75 89 SER A N 1
ATOM 724 C CA . SER A 1 89 ? -33.328 -9.612 14.028 1.00 42.75 89 SER A CA 1
ATOM 725 C C . SER A 1 89 ? -34.138 -10.727 13.368 1.00 42.75 89 SER A C 1
ATOM 727 O O . SER A 1 89 ? -35.074 -10.459 12.607 1.00 42.75 89 SER A O 1
ATOM 729 N N . SER A 1 90 ? -33.780 -11.970 13.651 1.00 39.50 90 SER A N 1
ATOM 730 C CA . SER A 1 90 ? -34.681 -13.120 13.616 1.00 39.50 90 SER A CA 1
ATOM 731 C C . SER A 1 90 ? -34.251 -14.088 14.699 1.00 39.50 90 SER A C 1
ATOM 733 O O . SER A 1 90 ? -33.023 -14.276 14.850 1.00 39.50 90 SER A O 1
#

InterPro domains:
  IPR052441 Armadillo Repeat & Ser/Thr Protein Kinase [PTHR46618] (9-85)
  IPR055164 EDR1/CTR1/ARMC3-like, peptidase-like domain [PF14381] (8-88)

Sequence (90 aa):
MFRGTFLREQGDLHKRWKLVSRRLRDFHKCIVLPIGSLSTGLCRHRAILFKKLADYIGLPCRIARGCKYCVADHRSSCLVKIQDDRQFSS